Protein AF-A0A924AIN4-F1 (afdb_monomer_lite)

Structure (mmCIF, N/CA/C/O backbone):
data_AF-A0A924AIN4-F1
#
_entry.id   AF-A0A924AIN4-F1
#
loop_
_atom_site.group_PDB
_atom_site.id
_atom_site.type_symbol
_atom_site.label_atom_id
_atom_site.label_alt_id
_atom_site.label_comp_id
_atom_site.label_asym_id
_atom_site.label_entity_id
_atom_site.label_seq_id
_atom_site.pdbx_PDB_ins_code
_atom_site.Cartn_x
_atom_site.Cartn_y
_atom_site.Cartn_z
_atom_site.occupancy
_atom_site.B_iso_or_equiv
_atom_site.auth_seq_id
_atom_site.auth_comp_id
_atom_site.auth_asym_id
_atom_site.auth_atom_id
_atom_site.pdbx_PDB_model_num
ATOM 1 N N . MET A 1 1 ? -26.870 59.371 35.139 1.00 36.38 1 MET A N 1
ATOM 2 C CA . MET A 1 1 ? -26.204 59.248 33.824 1.00 36.38 1 MET A CA 1
ATOM 3 C C . MET A 1 1 ? -25.150 58.151 33.899 1.00 36.38 1 MET A C 1
ATOM 5 O O . MET A 1 1 ? -24.352 58.185 34.819 1.00 36.38 1 MET A O 1
ATOM 9 N N . LYS A 1 2 ? -25.157 57.268 32.890 1.00 41.12 2 LYS A N 1
ATOM 10 C CA . LYS A 1 2 ? -24.075 56.385 32.406 1.00 41.12 2 LYS A CA 1
ATOM 11 C C . LYS A 1 2 ? -23.709 55.121 33.214 1.00 41.12 2 LYS A C 1
ATOM 13 O O . LYS A 1 2 ? -23.162 55.162 34.306 1.00 41.12 2 LYS A O 1
ATOM 18 N N . HIS A 1 3 ? -24.021 54.004 32.549 1.00 48.12 3 HIS A N 1
ATOM 19 C CA . HIS A 1 3 ? -23.574 52.622 32.716 1.00 48.12 3 HIS A CA 1
ATOM 20 C C . HIS A 1 3 ? -22.058 52.447 32.892 1.00 48.12 3 HIS A C 1
ATOM 22 O O . HIS A 1 3 ? -21.303 53.197 32.283 1.00 48.12 3 HIS A O 1
ATOM 28 N N . CYS A 1 4 ? -21.639 51.360 33.560 1.00 43.28 4 CYS A N 1
ATOM 29 C CA . CYS A 1 4 ? -20.897 50.253 32.921 1.00 43.28 4 CYS A CA 1
ATOM 30 C C . CYS A 1 4 ? -20.513 49.170 33.948 1.00 43.28 4 CYS A C 1
ATOM 32 O O . CYS A 1 4 ? -19.700 49.414 34.832 1.00 43.28 4 CYS A O 1
ATOM 34 N N . THR A 1 5 ? -21.033 47.950 33.801 1.00 50.69 5 THR A N 1
ATOM 35 C CA . THR A 1 5 ? -20.534 46.745 34.493 1.00 50.69 5 THR A CA 1
ATOM 36 C C . THR A 1 5 ? -19.857 45.828 33.462 1.00 50.69 5 THR A C 1
ATOM 38 O O . THR A 1 5 ? -20.537 45.400 32.529 1.00 50.69 5 THR A O 1
ATOM 41 N N . PRO A 1 6 ? -18.553 45.488 33.585 1.00 47.84 6 PRO A N 1
ATOM 42 C CA . PRO A 1 6 ? -17.861 44.643 32.602 1.00 47.84 6 PRO A CA 1
ATOM 43 C C . PRO A 1 6 ? -17.797 43.147 32.973 1.00 47.84 6 PRO A C 1
ATOM 45 O O . PRO A 1 6 ? -17.280 42.343 32.199 1.00 47.84 6 PRO A O 1
ATOM 48 N N . TYR A 1 7 ? -18.331 42.730 34.125 1.00 54.47 7 TYR A N 1
ATOM 49 C CA . TYR A 1 7 ? -18.079 41.382 34.657 1.00 54.47 7 TYR A CA 1
ATOM 50 C C . TYR A 1 7 ? -18.797 40.240 33.918 1.00 54.47 7 TYR A C 1
ATOM 52 O O . TYR A 1 7 ? -18.281 39.125 33.860 1.00 54.47 7 TYR A O 1
ATOM 60 N N . THR A 1 8 ? -19.941 40.494 33.277 1.00 55.31 8 THR A N 1
ATOM 61 C CA . THR A 1 8 ? -20.692 39.445 32.559 1.00 55.31 8 THR A CA 1
ATOM 62 C C . THR A 1 8 ? -20.037 39.015 31.247 1.00 55.31 8 THR A C 1
ATOM 64 O O . THR A 1 8 ? -20.279 37.901 30.788 1.00 55.31 8 THR A O 1
ATOM 67 N N . LYS A 1 9 ? -19.187 39.856 30.641 1.00 52.06 9 LYS A N 1
ATOM 68 C CA . LYS A 1 9 ? -18.404 39.479 29.451 1.00 52.06 9 LYS A CA 1
ATOM 69 C C . LYS A 1 9 ? -17.184 38.634 29.824 1.00 52.06 9 LYS A C 1
ATOM 71 O O . LYS A 1 9 ? -16.895 37.669 29.126 1.00 52.06 9 LYS A O 1
ATOM 76 N N . PHE A 1 10 ? -16.532 38.938 30.948 1.00 56.19 10 PHE A N 1
ATOM 77 C CA . PHE A 1 10 ? -15.359 38.199 31.428 1.00 56.19 10 PHE A CA 1
ATOM 78 C C . PHE A 1 10 ? -15.699 36.746 31.798 1.00 56.19 10 PHE A C 1
ATOM 80 O O . PHE A 1 10 ? -14.990 35.824 31.406 1.00 56.19 10 PHE A O 1
ATOM 87 N N . PHE A 1 11 ? -16.842 36.529 32.460 1.00 59.44 11 PHE A N 1
ATOM 88 C CA . PHE A 1 11 ? -17.305 35.187 32.832 1.00 59.44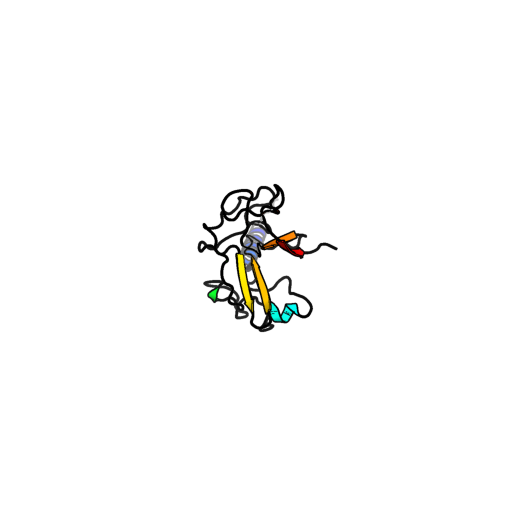 11 PHE A CA 1
ATOM 89 C C . PHE A 1 11 ? -17.680 34.328 31.610 1.00 59.44 11 PHE A C 1
ATOM 91 O O . PHE A 1 11 ? -17.404 33.133 31.574 1.00 59.44 11 PHE A O 1
ATOM 98 N N . LYS A 1 12 ? -18.256 34.947 30.568 1.00 58.31 12 LYS A N 1
ATOM 99 C CA . LYS A 1 12 ? -18.579 34.268 29.301 1.00 58.31 12 LYS A CA 1
ATOM 100 C C . LYS A 1 12 ? -17.327 33.870 28.512 1.00 58.31 12 LYS A C 1
ATOM 102 O O . LYS A 1 12 ? -17.320 32.803 27.910 1.00 58.31 12 LYS A O 1
ATOM 107 N N . ILE A 1 13 ? -16.276 34.694 28.537 1.00 63.53 13 ILE A N 1
ATOM 108 C CA . ILE A 1 13 ? -14.995 34.396 27.873 1.00 63.53 13 ILE A CA 1
ATOM 109 C C . ILE A 1 13 ? -14.253 33.267 28.602 1.00 63.53 13 ILE A C 1
ATOM 111 O O . ILE A 1 13 ? -13.753 32.357 27.949 1.00 63.53 13 ILE A O 1
ATOM 115 N N . ALA A 1 14 ? -14.237 33.280 29.939 1.00 69.50 14 ALA A N 1
ATOM 116 C CA . ALA A 1 14 ? -13.624 32.214 30.733 1.00 69.50 14 ALA A CA 1
AT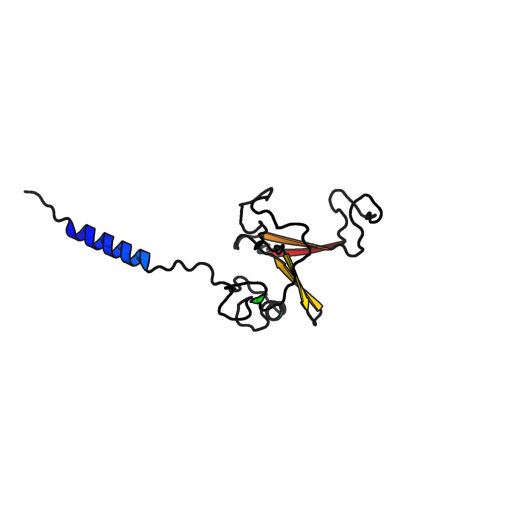OM 117 C C . ALA A 1 14 ? -14.335 30.862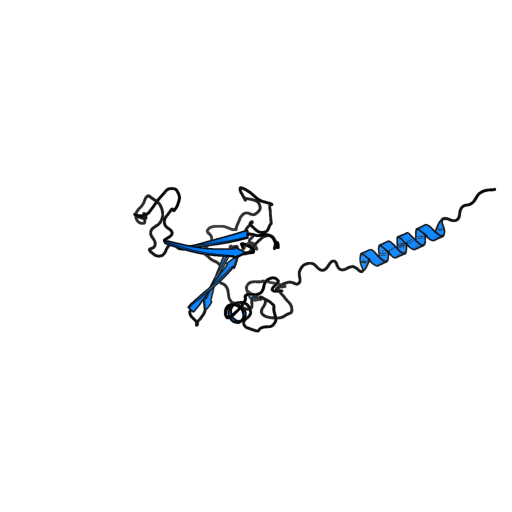 30.539 1.00 69.50 14 ALA A C 1
ATOM 119 O O . ALA A 1 14 ? -13.678 29.840 30.368 1.00 69.50 14 ALA A O 1
ATOM 120 N N . PHE A 1 15 ? -15.672 30.858 30.488 1.00 69.06 15 PHE A N 1
ATOM 121 C CA . PHE A 1 15 ? -16.453 29.652 30.205 1.00 69.06 15 PHE A CA 1
ATOM 122 C C . PHE A 1 15 ? -16.198 29.110 28.789 1.00 69.06 15 PHE A C 1
ATOM 124 O O . PHE A 1 15 ? -16.032 27.907 28.619 1.00 69.06 15 PHE A O 1
ATOM 131 N N . LEU A 1 16 ? -16.094 29.985 27.781 1.00 66.00 16 LEU A N 1
ATOM 132 C CA . LEU A 1 16 ? -15.766 29.586 26.408 1.00 66.00 16 LEU A CA 1
ATOM 133 C C . LEU A 1 16 ? -14.354 28.980 26.300 1.00 66.00 16 LEU A C 1
ATOM 135 O O . LEU A 1 16 ? -14.180 27.977 25.616 1.00 66.00 16 LEU A O 1
ATOM 139 N N . PHE A 1 17 ? -13.368 29.546 27.005 1.00 64.75 17 PHE A N 1
ATOM 140 C CA . PHE A 1 17 ? -12.009 28.994 27.071 1.00 64.75 17 PHE A CA 1
ATOM 141 C C . PHE A 1 17 ? -11.973 27.619 27.743 1.00 64.75 17 PHE A C 1
ATOM 143 O O . PHE A 1 17 ? -11.305 26.722 27.243 1.00 64.75 17 PHE A O 1
ATOM 150 N N . ILE A 1 18 ? -12.732 27.427 28.827 1.00 68.75 18 ILE A N 1
ATOM 151 C CA . ILE A 1 18 ? -12.839 26.126 29.499 1.00 68.75 18 ILE A CA 1
ATOM 152 C C . ILE A 1 18 ? -13.478 25.095 28.562 1.00 68.75 18 ILE A C 1
ATOM 154 O O . ILE A 1 18 ? -12.921 24.016 28.405 1.00 68.75 18 ILE A O 1
ATOM 158 N N . VAL A 1 19 ? -14.570 25.431 27.866 1.00 66.12 19 VAL A N 1
ATOM 159 C CA . VAL A 1 19 ? -15.242 24.521 26.915 1.00 66.12 19 VAL A CA 1
ATOM 160 C C . VAL A 1 19 ? -14.336 24.128 25.735 1.00 66.12 19 VAL A C 1
ATOM 162 O O . VAL A 1 19 ? -14.379 22.980 25.302 1.00 66.12 19 VAL A O 1
ATOM 165 N N . LEU A 1 20 ? -13.468 25.029 25.260 1.00 61.28 20 LEU A N 1
ATOM 166 C CA . LEU A 1 20 ? -12.491 24.741 24.196 1.00 61.28 20 LEU A CA 1
ATOM 167 C C . LEU A 1 20 ? -11.318 23.856 24.658 1.00 61.28 20 LEU A C 1
ATOM 169 O O . LEU A 1 20 ? -10.705 23.191 23.830 1.00 61.28 20 LEU A O 1
ATOM 173 N N . THR A 1 21 ? -11.005 23.816 25.959 1.00 61.41 21 THR A N 1
ATOM 174 C CA . THR A 1 21 ? -9.941 22.943 26.501 1.00 61.41 21 THR A CA 1
ATOM 175 C C . THR A 1 21 ? -10.382 21.501 26.760 1.00 61.41 21 THR A C 1
ATOM 177 O O . THR A 1 21 ? -9.526 20.642 26.940 1.00 61.41 21 THR A O 1
ATOM 180 N N . ILE A 1 22 ? -11.693 21.224 26.770 1.00 60.91 22 ILE A N 1
ATOM 181 C CA . ILE A 1 22 ? -12.259 19.875 26.992 1.00 60.91 22 ILE A CA 1
ATOM 182 C C . ILE A 1 22 ? -12.663 19.175 25.692 1.00 60.91 22 ILE A C 1
ATOM 184 O O . ILE A 1 22 ? -13.020 18.000 25.717 1.00 60.91 22 ILE A O 1
ATOM 188 N N . SER A 1 23 ? -12.621 19.869 24.552 1.00 53.28 23 SER A N 1
ATOM 189 C CA . SER A 1 23 ? -12.755 19.211 23.258 1.00 53.28 23 SER A CA 1
ATOM 190 C C . SER A 1 23 ? -11.416 18.584 22.889 1.00 53.28 23 SER A C 1
ATOM 192 O O . SER A 1 23 ? -10.571 19.232 22.270 1.00 53.28 23 SER A O 1
ATOM 194 N N . GLU A 1 24 ? -11.226 17.316 23.245 1.00 52.06 24 GLU A N 1
ATOM 195 C CA . GLU A 1 24 ? -10.319 16.469 22.480 1.00 52.06 24 GLU A CA 1
ATOM 196 C C . GLU A 1 24 ? -10.879 16.416 21.057 1.00 52.06 24 GLU A C 1
ATOM 198 O O . GLU A 1 24 ? -11.879 15.753 20.775 1.00 52.06 24 GLU A O 1
ATOM 203 N N . ALA A 1 25 ? -10.288 17.200 20.157 1.00 51.06 25 ALA A N 1
ATOM 204 C CA . ALA A 1 25 ? -10.481 17.009 18.734 1.00 51.06 25 ALA A CA 1
ATOM 205 C C . ALA A 1 25 ? -9.864 15.647 18.404 1.00 51.06 25 ALA A C 1
ATOM 207 O O . ALA A 1 25 ? -8.666 15.550 18.146 1.00 51.06 25 ALA A O 1
ATOM 208 N N . GLY A 1 26 ? -10.671 14.590 18.511 1.00 51.34 26 GLY A N 1
ATOM 209 C CA . GLY A 1 26 ? -10.278 13.238 18.161 1.00 51.34 26 GLY A CA 1
ATOM 210 C C . GLY A 1 26 ? -9.844 13.224 16.706 1.00 51.34 26 GLY A C 1
ATOM 211 O O . GLY A 1 26 ? -10.671 13.239 15.793 1.00 51.34 26 GLY A O 1
ATOM 212 N N . ALA A 1 27 ? -8.531 13.220 16.497 1.00 61.81 27 ALA A N 1
ATOM 213 C CA . ALA A 1 27 ? -7.961 12.701 15.276 1.00 61.81 27 ALA A CA 1
ATOM 214 C C . ALA A 1 27 ? -8.505 11.280 15.050 1.00 61.81 27 ALA A C 1
ATOM 216 O O . ALA A 1 27 ? -8.917 10.594 15.986 1.00 61.81 27 ALA A O 1
ATOM 217 N N . GLN A 1 28 ? -8.513 10.872 13.787 1.00 68.00 28 GLN A N 1
ATOM 218 C CA . GLN A 1 28 ? -8.830 9.521 13.323 1.00 68.00 28 GLN A CA 1
ATOM 219 C C . GLN A 1 28 ? -8.363 8.449 14.327 1.00 68.00 28 GLN A C 1
ATOM 221 O O . GLN A 1 28 ? -7.188 8.413 14.699 1.00 68.00 28 GLN A O 1
ATOM 226 N N . THR A 1 29 ? -9.297 7.602 14.778 1.00 88.12 29 THR A N 1
ATOM 227 C CA . THR A 1 29 ? -8.999 6.456 15.643 1.00 88.12 29 THR A CA 1
ATOM 228 C C . THR A 1 29 ? -7.995 5.568 14.921 1.00 88.12 29 THR A C 1
ATOM 230 O O . THR A 1 29 ? -8.266 5.077 13.825 1.00 88.12 29 THR A O 1
ATOM 233 N N . LYS A 1 30 ? -6.808 5.408 15.506 1.00 90.50 30 LYS A N 1
ATOM 234 C CA . LYS A 1 30 ? -5.712 4.675 14.872 1.00 90.50 30 LYS A CA 1
ATOM 235 C C . LYS A 1 30 ? -6.137 3.231 14.611 1.00 90.50 30 LYS A C 1
ATOM 237 O O . LYS A 1 30 ? -6.791 2.625 15.451 1.00 90.50 30 LYS A O 1
ATOM 242 N N . GLY A 1 31 ? -5.783 2.703 13.444 1.00 92.69 31 GLY A N 1
ATOM 243 C CA . GLY A 1 31 ? -6.138 1.342 13.034 1.00 92.69 31 GLY A CA 1
ATOM 244 C C . GLY A 1 31 ? -7.597 1.140 12.616 1.00 92.69 31 GLY A C 1
ATOM 245 O O . GLY A 1 31 ? -7.889 0.108 12.034 1.00 92.69 31 GLY A O 1
ATOM 246 N N . LEU A 1 32 ? -8.512 2.092 12.837 1.00 94.69 32 LEU A N 1
ATOM 247 C CA . LEU A 1 32 ? -9.920 1.914 12.467 1.00 94.69 32 LEU A CA 1
ATOM 248 C C . LEU A 1 32 ? -10.094 1.793 10.944 1.00 94.69 32 LEU A C 1
ATOM 250 O O . LEU A 1 32 ? -9.649 2.660 10.185 1.00 94.69 32 LEU A O 1
ATOM 254 N N . ILE A 1 33 ? -10.818 0.767 10.497 1.00 94.50 33 ILE A N 1
ATOM 255 C CA . ILE A 1 33 ? -11.175 0.586 9.089 1.00 94.50 33 ILE A CA 1
ATOM 256 C C . ILE A 1 33 ? -12.348 1.512 8.746 1.00 94.50 33 ILE A C 1
ATOM 258 O O . ILE A 1 33 ? -13.490 1.296 9.147 1.00 94.50 33 ILE A O 1
ATOM 262 N N . VAL A 1 34 ? -12.066 2.559 7.970 1.00 91.75 34 VAL A N 1
ATOM 263 C CA . VAL A 1 34 ? -13.065 3.582 7.601 1.00 91.75 34 VAL A CA 1
ATOM 264 C C . VAL A 1 34 ? -13.864 3.243 6.340 1.00 91.75 34 VAL A C 1
ATOM 266 O O . VAL A 1 34 ? -14.972 3.743 6.157 1.00 91.75 34 VAL A O 1
ATOM 269 N N . GLU A 1 35 ? -13.318 2.393 5.472 1.00 90.62 35 GLU A N 1
ATOM 270 C CA . GLU A 1 35 ? -13.963 1.910 4.247 1.00 90.62 35 GLU A CA 1
ATOM 271 C C . GLU A 1 35 ? -13.780 0.383 4.172 1.00 90.62 35 GLU A C 1
ATOM 273 O O . GLU A 1 35 ? -12.830 -0.091 3.549 1.00 90.62 35 GLU A O 1
ATOM 278 N N . PRO A 1 36 ? -14.631 -0.407 4.858 1.00 91.94 36 PRO A N 1
ATOM 279 C CA . PRO A 1 36 ? -14.476 -1.856 4.913 1.00 91.94 36 PRO A CA 1
ATOM 280 C C . PRO A 1 36 ? -14.770 -2.508 3.560 1.00 91.94 36 PRO A C 1
ATOM 282 O O . PRO A 1 36 ? -15.659 -2.079 2.819 1.00 91.94 36 PRO A O 1
ATOM 285 N N . ALA A 1 37 ? -14.063 -3.600 3.265 1.00 92.00 37 ALA A N 1
ATOM 286 C CA . ALA A 1 37 ? -14.368 -4.429 2.108 1.00 92.00 37 ALA A CA 1
ATOM 287 C C . ALA A 1 37 ? -15.771 -5.048 2.202 1.00 92.00 37 ALA A C 1
ATOM 289 O O . ALA A 1 37 ? -16.329 -5.265 3.281 1.00 92.00 37 ALA A O 1
ATOM 290 N N . THR A 1 38 ? -16.335 -5.366 1.038 1.00 90.38 38 THR A N 1
ATOM 291 C CA . THR A 1 38 ? -17.632 -6.040 0.919 1.00 90.38 38 THR A CA 1
ATOM 292 C C . THR A 1 38 ? -17.451 -7.503 0.511 1.00 90.38 38 THR A C 1
ATOM 294 O O . THR A 1 38 ? -16.410 -7.900 -0.016 1.00 90.38 38 THR A O 1
ATOM 297 N N . GLY A 1 39 ? -18.465 -8.330 0.774 1.00 92.25 39 GLY A N 1
ATOM 298 C CA . GLY A 1 39 ? -18.444 -9.748 0.414 1.00 92.25 39 GLY A CA 1
ATOM 299 C C . GLY A 1 39 ? -17.307 -10.522 1.090 1.00 92.25 39 GLY A C 1
ATOM 300 O O . GLY A 1 39 ? -17.025 -10.321 2.271 1.00 92.25 39 GLY A O 1
ATOM 301 N N . ALA A 1 40 ? -16.661 -11.410 0.331 1.00 90.69 40 ALA A N 1
ATOM 302 C CA . ALA A 1 40 ? -15.592 -12.277 0.831 1.00 90.69 40 ALA A CA 1
ATOM 303 C C . ALA A 1 40 ? -14.333 -11.510 1.274 1.00 90.69 40 ALA A C 1
ATOM 305 O O . ALA A 1 40 ? -13.608 -11.993 2.134 1.00 90.69 40 ALA A O 1
ATOM 306 N N . GLY A 1 41 ? -14.095 -10.300 0.752 1.00 92.62 41 GLY A N 1
ATOM 307 C CA . GLY A 1 41 ? -12.916 -9.506 1.109 1.00 92.62 41 GLY A CA 1
ATOM 308 C C . GLY A 1 41 ? -12.921 -9.010 2.556 1.00 92.62 41 GLY A C 1
ATOM 309 O O . GLY A 1 41 ? -11.857 -8.730 3.098 1.00 92.62 41 GLY A O 1
ATOM 310 N N . LYS A 1 42 ? -14.093 -8.938 3.208 1.00 94.69 42 LYS A N 1
ATOM 311 C CA . LYS A 1 42 ? -14.189 -8.473 4.598 1.00 94.69 42 LYS A CA 1
ATOM 312 C C . LYS A 1 42 ? -13.355 -9.344 5.537 1.00 94.69 42 LYS A C 1
ATOM 314 O O . LYS A 1 42 ? -12.528 -8.819 6.257 1.00 94.69 42 LYS A O 1
ATOM 319 N N . VAL A 1 43 ? -13.527 -10.663 5.475 1.00 95.06 43 VAL A N 1
ATOM 320 C CA . VAL A 1 43 ? -12.802 -11.605 6.348 1.00 95.06 43 VAL A CA 1
ATOM 321 C C . VAL A 1 43 ? -11.323 -11.761 5.975 1.00 95.06 43 VAL A C 1
ATOM 323 O O . VAL A 1 43 ? -10.578 -12.402 6.702 1.00 95.06 43 VAL A O 1
ATOM 326 N N . VAL A 1 44 ? -10.909 -11.218 4.825 1.00 96.56 44 VAL A N 1
ATOM 327 C CA . VAL A 1 44 ? -9.512 -11.223 4.368 1.00 96.56 44 VAL A CA 1
ATOM 328 C C . VAL A 1 44 ? -8.773 -9.983 4.873 1.00 96.56 44 VAL A C 1
ATOM 330 O O . VAL A 1 44 ? -7.623 -10.092 5.279 1.00 96.56 44 VAL A O 1
ATOM 333 N N . LEU A 1 45 ? -9.422 -8.812 4.848 1.00 95.94 45 LEU A N 1
ATOM 334 C CA . LEU A 1 45 ? -8.826 -7.534 5.269 1.00 95.94 45 LEU A CA 1
ATOM 335 C C . LEU A 1 45 ? -9.097 -7.162 6.738 1.00 95.94 45 LEU A C 1
ATOM 337 O O . LEU A 1 45 ? -8.476 -6.227 7.232 1.00 95.94 45 LEU A O 1
ATOM 341 N N . ASP A 1 46 ? -10.015 -7.871 7.396 1.00 97.06 46 ASP A N 1
ATOM 342 C CA . ASP A 1 46 ? -10.356 -7.796 8.828 1.00 97.06 46 ASP A CA 1
ATOM 343 C C . ASP A 1 46 ? -10.582 -9.237 9.361 1.00 97.06 46 ASP A C 1
ATOM 345 O O . ASP A 1 46 ? -11.733 -9.664 9.533 1.00 97.06 46 ASP A O 1
ATOM 349 N N . PRO A 1 47 ? -9.516 -10.066 9.478 1.00 96.06 47 PRO A N 1
ATOM 350 C CA . PRO A 1 47 ? -9.631 -11.478 9.870 1.00 96.06 47 PRO A CA 1
ATOM 351 C C . PRO A 1 47 ? -10.288 -11.738 11.235 1.00 96.06 47 PRO A C 1
ATOM 353 O O . PRO A 1 47 ? -10.988 -12.745 11.394 1.00 96.06 47 PRO A O 1
ATOM 356 N N . ASN A 1 48 ? -10.083 -10.865 12.219 1.00 96.00 48 ASN A N 1
ATOM 357 C CA . ASN A 1 48 ? -10.627 -10.979 13.571 1.00 96.00 48 ASN A CA 1
ATOM 358 C C . ASN A 1 48 ? -12.040 -10.369 13.684 1.00 96.00 48 ASN A C 1
ATOM 360 O O . ASN A 1 48 ? -12.769 -10.686 14.631 1.00 96.00 48 ASN A O 1
ATOM 364 N N . GLY A 1 49 ? -12.456 -9.565 12.699 1.00 96.00 49 GLY A N 1
ATOM 365 C CA . GLY A 1 49 ? -13.787 -8.980 12.590 1.00 96.00 49 GLY A CA 1
ATOM 366 C C . GLY A 1 49 ? -14.062 -7.843 13.574 1.00 96.00 49 GLY A C 1
ATOM 367 O O . GLY A 1 49 ? -15.237 -7.549 13.826 1.00 96.00 49 GLY A O 1
ATOM 368 N N . ASP A 1 50 ? -13.028 -7.247 14.169 1.00 96.62 50 ASP A N 1
ATOM 369 C CA . ASP A 1 50 ? -13.157 -6.181 15.163 1.00 96.62 50 ASP A CA 1
ATOM 370 C C . ASP A 1 50 ? -13.270 -4.780 14.533 1.00 96.62 50 ASP A C 1
ATOM 372 O O . ASP A 1 50 ? -13.626 -3.814 15.221 1.00 96.62 50 ASP A O 1
ATOM 376 N N . GLY A 1 51 ? -13.074 -4.683 13.213 1.00 96.38 51 GLY A N 1
ATOM 377 C CA . GLY A 1 51 ? -13.171 -3.442 12.450 1.00 96.38 51 GLY A CA 1
ATOM 378 C C . GLY A 1 51 ? -11.901 -2.590 12.480 1.00 96.38 51 GLY A C 1
ATOM 379 O O . GLY A 1 51 ? -11.952 -1.419 12.084 1.00 96.38 51 GLY A O 1
ATOM 380 N N . PHE A 1 52 ? -10.778 -3.144 12.932 1.00 96.94 52 PHE A N 1
ATOM 381 C CA . PHE A 1 52 ? -9.466 -2.515 12.913 1.00 96.94 52 PHE A CA 1
ATOM 382 C C . PHE A 1 52 ? -8.508 -3.290 12.003 1.00 96.94 52 PHE A C 1
ATOM 384 O O . PHE A 1 52 ? -8.613 -4.491 11.833 1.00 96.94 52 PHE A O 1
ATOM 391 N N . SER A 1 53 ? -7.547 -2.590 11.402 1.00 95.94 53 SER A N 1
ATOM 392 C CA . SER A 1 53 ? -6.420 -3.209 10.691 1.00 95.94 53 SER A CA 1
ATOM 393 C C . SER A 1 53 ? -5.233 -3.517 11.613 1.00 95.94 53 SER A C 1
ATOM 395 O O . SER A 1 53 ? -4.246 -4.138 11.203 1.00 95.94 53 SER A O 1
ATOM 397 N N . SER A 1 54 ? -5.301 -3.047 12.859 1.00 96.50 54 SER A N 1
ATOM 398 C CA . SER A 1 54 ? -4.392 -3.418 13.939 1.00 96.50 54 SER A CA 1
ATOM 399 C C . SER A 1 54 ? -4.861 -4.702 14.614 1.00 96.50 54 SER A C 1
ATOM 401 O O . SER A 1 54 ? -6.054 -4.948 14.713 1.00 96.50 54 SER A O 1
ATOM 403 N N . ALA A 1 55 ? -3.935 -5.467 15.190 1.00 96.12 55 ALA A N 1
ATOM 404 C CA . ALA A 1 55 ? -4.221 -6.742 15.853 1.00 96.12 55 ALA A CA 1
ATOM 405 C C . ALA A 1 55 ? -5.193 -6.644 17.049 1.00 96.12 55 ALA A C 1
ATOM 407 O O . ALA A 1 55 ? -5.659 -7.665 17.555 1.00 96.12 55 ALA A O 1
ATOM 408 N N . THR A 1 56 ? -5.459 -5.431 17.543 1.00 94.94 56 THR A N 1
ATOM 409 C CA . THR A 1 56 ? -6.450 -5.160 18.589 1.00 94.94 56 THR A CA 1
ATOM 410 C C . THR A 1 56 ? -7.210 -3.866 18.299 1.00 94.94 56 THR A C 1
ATOM 412 O O . THR A 1 56 ? -6.678 -2.959 17.652 1.00 94.94 56 THR A O 1
ATOM 415 N N . THR A 1 57 ? -8.372 -3.698 18.934 1.00 95.31 57 THR A N 1
ATOM 416 C CA . THR A 1 57 ? -9.158 -2.449 18.939 1.00 95.31 57 THR A CA 1
ATOM 417 C C . THR A 1 57 ? -8.461 -1.256 19.610 1.00 95.31 57 THR A C 1
ATOM 419 O O . THR A 1 57 ? -9.040 -0.176 19.717 1.00 95.31 57 THR A O 1
ATOM 422 N N . GLY A 1 58 ? -7.247 -1.442 20.140 1.00 93.25 58 GLY A N 1
ATOM 423 C CA . GLY A 1 58 ? -6.418 -0.353 20.650 1.00 93.25 58 GLY A CA 1
ATOM 424 C C . GLY A 1 58 ? -5.858 0.542 19.541 1.00 93.25 58 GLY A C 1
ATOM 425 O O . GLY A 1 58 ? -5.559 1.705 19.809 1.00 93.25 58 GLY A O 1
ATOM 426 N N . GLY A 1 59 ? -5.752 0.041 18.307 1.00 94.00 59 GLY A N 1
ATOM 427 C CA . GLY A 1 59 ? -5.093 0.759 17.220 1.00 94.00 59 GLY A CA 1
ATOM 428 C C . GLY A 1 59 ? -3.568 0.627 17.237 1.00 94.00 59 GLY A C 1
ATOM 429 O O . GLY A 1 59 ? -2.992 -0.092 18.051 1.00 94.00 59 GLY A O 1
ATOM 430 N N . PHE A 1 60 ? -2.915 1.366 16.336 1.00 92.75 60 PHE A N 1
ATOM 431 C CA . PHE A 1 60 ? -1.454 1.472 16.253 1.00 92.75 60 PHE A CA 1
ATOM 432 C C . PHE A 1 60 ? -0.892 2.467 17.283 1.00 92.75 60 PHE A C 1
ATOM 434 O O . PHE A 1 60 ? -1.405 3.577 17.430 1.00 92.75 60 PHE A O 1
ATOM 441 N N . PHE A 1 61 ? 0.198 2.133 17.962 1.00 89.75 61 PHE A N 1
ATOM 442 C CA . PHE A 1 61 ? 0.879 2.985 18.935 1.00 89.75 61 PHE A CA 1
ATOM 443 C C . PHE A 1 61 ? 2.361 3.146 18.640 1.00 89.75 61 PHE A C 1
ATOM 445 O O . PHE A 1 61 ? 2.810 4.287 18.519 1.00 89.75 61 PHE A O 1
ATOM 452 N N . THR A 1 62 ? 3.097 2.038 18.578 1.00 88.94 62 THR A N 1
ATOM 453 C CA . THR A 1 62 ? 4.563 2.045 18.515 1.00 88.94 62 THR A CA 1
ATOM 454 C C . THR A 1 62 ? 5.052 1.839 17.095 1.00 88.94 62 THR A C 1
ATOM 456 O O . THR A 1 62 ? 5.929 2.568 16.644 1.00 88.94 62 THR A O 1
ATOM 459 N N . ASP A 1 63 ? 4.489 0.840 16.423 1.00 88.94 63 ASP A N 1
ATOM 460 C CA . ASP A 1 63 ? 4.939 0.356 15.126 1.00 88.94 63 ASP A CA 1
ATOM 461 C C . ASP A 1 63 ? 3.754 -0.329 14.446 1.00 88.94 63 ASP A C 1
ATOM 463 O O . ASP A 1 63 ? 3.263 -1.367 14.895 1.00 88.94 63 ASP A O 1
ATOM 467 N N . ASP A 1 64 ? 3.269 0.276 13.369 1.00 89.44 64 ASP A N 1
ATOM 468 C CA . ASP A 1 64 ? 2.065 -0.179 12.687 1.00 89.44 64 ASP A CA 1
ATOM 469 C C . ASP A 1 64 ? 2.296 -1.367 11.742 1.00 89.44 64 ASP A C 1
ATOM 471 O O . ASP A 1 64 ? 1.343 -1.815 11.097 1.00 89.44 64 ASP A O 1
ATOM 475 N N . GLN A 1 65 ? 3.524 -1.875 11.633 1.00 89.75 65 GLN A N 1
ATOM 476 C CA . GLN A 1 65 ? 3.827 -3.145 10.982 1.00 89.75 65 GLN A CA 1
ATOM 477 C C . GLN A 1 65 ? 3.732 -4.278 12.004 1.00 89.75 65 GLN A C 1
ATOM 479 O O . GLN A 1 65 ? 3.025 -5.256 11.767 1.00 89.75 65 GLN A O 1
ATOM 484 N N . ILE A 1 66 ? 4.373 -4.119 13.168 1.00 91.06 66 ILE A N 1
ATOM 485 C CA . ILE A 1 66 ? 4.354 -5.111 14.258 1.00 91.06 66 ILE A CA 1
ATOM 486 C C . ILE A 1 66 ? 2.950 -5.250 14.850 1.00 91.06 66 ILE A C 1
ATOM 488 O O . ILE A 1 66 ? 2.515 -6.348 15.195 1.00 91.06 66 ILE A O 1
ATOM 492 N N . GLU A 1 67 ? 2.241 -4.133 14.989 1.00 95.19 67 GLU A N 1
ATOM 493 C CA . GLU A 1 67 ? 0.901 -4.088 15.571 1.00 95.19 67 GLU A CA 1
ATOM 494 C C . GLU A 1 67 ? -0.198 -4.346 14.525 1.00 95.19 67 GLU A C 1
ATOM 496 O O . GLU A 1 67 ? -1.381 -4.322 14.872 1.00 95.19 67 GLU A O 1
ATOM 501 N N . SER A 1 68 ? 0.156 -4.580 13.252 1.00 95.81 68 SER A N 1
ATOM 502 C CA . SER A 1 68 ? -0.814 -4.954 12.219 1.00 95.81 68 SER A CA 1
ATOM 503 C C . SER A 1 68 ? -1.357 -6.351 12.464 1.00 95.81 68 SER A C 1
ATOM 505 O O . SER A 1 68 ? -0.644 -7.260 12.880 1.00 95.81 68 SER A O 1
ATOM 507 N N . GLU A 1 69 ? -2.645 -6.525 12.191 1.00 96.50 69 GLU A N 1
ATOM 508 C CA . GLU A 1 69 ? -3.265 -7.842 12.245 1.00 96.50 69 GLU A CA 1
ATOM 509 C C . GLU A 1 69 ? -2.720 -8.778 11.154 1.00 96.50 69 GLU A C 1
ATOM 511 O O . GLU A 1 69 ? -2.548 -9.978 11.368 1.00 96.50 69 GLU A O 1
ATOM 516 N N . ILE A 1 70 ? -2.422 -8.216 9.982 1.00 97.19 70 ILE A N 1
ATOM 517 C CA . ILE A 1 70 ? -1.904 -8.944 8.827 1.00 97.19 70 ILE A CA 1
ATOM 518 C C . ILE A 1 70 ? -0.397 -8.668 8.738 1.00 97.19 70 ILE A C 1
ATOM 520 O O . ILE A 1 70 ? -0.000 -7.502 8.687 1.00 97.19 70 ILE A O 1
ATOM 524 N N . PRO A 1 71 ? 0.464 -9.702 8.684 1.00 95.75 71 PRO A N 1
ATOM 525 C CA . PRO A 1 71 ? 1.914 -9.531 8.714 1.00 95.75 71 PRO A CA 1
ATOM 526 C C . PRO A 1 71 ? 2.451 -9.137 7.331 1.00 95.75 71 PRO A C 1
ATOM 528 O O . PRO A 1 71 ? 3.056 -9.941 6.618 1.00 95.75 71 PRO A O 1
ATOM 531 N N . TYR A 1 72 ? 2.194 -7.893 6.932 1.00 95.12 72 TYR A N 1
ATOM 532 C CA . TYR A 1 72 ? 2.708 -7.324 5.693 1.00 95.12 72 TYR A CA 1
ATOM 533 C C . TYR A 1 72 ? 4.237 -7.253 5.689 1.00 95.12 72 TYR A C 1
ATOM 535 O O . TYR A 1 72 ? 4.877 -7.004 6.707 1.00 95.12 72 TYR A O 1
ATOM 543 N N . SER A 1 73 ? 4.809 -7.428 4.502 1.00 92.19 73 SER A N 1
ATOM 544 C CA . SER A 1 73 ? 6.235 -7.238 4.241 1.00 92.19 73 SER A CA 1
ATOM 545 C C . SER A 1 73 ? 6.430 -6.127 3.218 1.00 92.19 73 SER A C 1
ATOM 547 O O . SER A 1 73 ? 5.741 -6.109 2.195 1.00 92.19 73 SER A O 1
ATOM 549 N N . SER A 1 74 ? 7.336 -5.189 3.497 1.00 91.56 74 SER A N 1
ATOM 550 C CA . SER A 1 74 ? 7.624 -4.076 2.590 1.00 91.56 74 SER A CA 1
ATOM 551 C C . SER A 1 74 ? 8.132 -4.584 1.244 1.00 91.56 74 SER A C 1
ATOM 553 O O . SER A 1 74 ? 8.931 -5.523 1.174 1.00 91.56 74 SER A O 1
ATOM 555 N N . LEU A 1 75 ? 7.659 -3.959 0.165 1.00 88.81 75 LEU A N 1
ATOM 556 C CA . LEU A 1 75 ? 8.279 -4.137 -1.143 1.00 88.81 75 LEU A CA 1
ATOM 557 C C . LEU A 1 75 ? 9.702 -3.563 -1.086 1.00 88.81 75 LEU A C 1
ATOM 559 O O . LEU A 1 75 ? 9.992 -2.678 -0.287 1.00 88.81 75 LEU A O 1
ATOM 563 N N . VAL A 1 76 ? 10.623 -4.090 -1.894 1.00 79.75 76 VAL A N 1
ATOM 564 C CA . VAL A 1 76 ? 12.013 -3.613 -1.871 1.00 79.75 76 VAL A CA 1
ATOM 565 C C . VAL A 1 76 ? 12.077 -2.235 -2.522 1.00 79.75 76 VAL A C 1
ATOM 567 O O . VAL A 1 76 ? 11.952 -2.125 -3.742 1.00 79.75 76 VAL A O 1
ATOM 570 N N . PHE A 1 77 ? 12.317 -1.198 -1.719 1.00 78.75 77 PHE A N 1
ATOM 571 C CA . PHE A 1 77 ? 12.580 0.151 -2.212 1.00 78.75 77 PHE A CA 1
ATOM 572 C C . PHE A 1 77 ? 14.078 0.456 -2.201 1.00 78.75 77 PHE A C 1
ATOM 574 O O . PHE A 1 77 ? 14.787 0.069 -1.272 1.00 78.75 77 PHE A O 1
ATOM 581 N N . PRO A 1 78 ? 14.594 1.158 -3.225 1.00 79.56 78 PRO A N 1
ATOM 582 C CA . PRO A 1 78 ? 16.008 1.508 -3.278 1.00 79.56 78 PRO A CA 1
ATOM 583 C C . PRO A 1 78 ? 16.385 2.600 -2.263 1.00 79.56 78 PRO A C 1
ATOM 585 O O . PRO A 1 78 ? 17.553 2.690 -1.887 1.00 79.56 78 PRO A O 1
ATOM 588 N N . PHE A 1 79 ? 15.422 3.424 -1.831 1.00 85.12 79 PHE A N 1
ATOM 589 C CA . PHE A 1 79 ? 15.598 4.545 -0.904 1.00 85.12 79 PHE A CA 1
ATOM 590 C C . PHE A 1 79 ? 14.303 4.802 -0.116 1.00 85.12 79 PHE A C 1
ATOM 592 O O . PHE A 1 79 ? 13.248 4.298 -0.491 1.00 85.12 79 PHE A O 1
ATOM 599 N N . VAL A 1 80 ? 14.394 5.597 0.956 1.00 88.12 80 VAL A N 1
ATOM 600 C CA . VAL A 1 80 ? 13.229 6.130 1.690 1.00 88.12 80 VAL A CA 1
ATOM 601 C C . VAL A 1 80 ? 12.384 6.988 0.751 1.00 88.12 80 VAL A C 1
ATOM 603 O O . VAL A 1 80 ? 12.948 7.803 0.014 1.00 88.12 80 VAL A O 1
ATOM 606 N N . GLU A 1 81 ? 11.063 6.828 0.806 1.00 89.94 81 GLU A N 1
ATOM 607 C CA . GLU A 1 81 ? 10.144 7.559 -0.073 1.00 89.94 81 GLU A CA 1
ATOM 608 C C . GLU A 1 81 ? 10.185 9.070 0.211 1.00 89.94 81 GLU A C 1
ATOM 610 O O . GLU A 1 81 ? 9.920 9.499 1.344 1.00 89.94 81 GLU A O 1
ATOM 615 N N . PRO A 1 82 ? 10.526 9.910 -0.785 1.00 89.75 82 PRO A N 1
ATOM 616 C CA . PRO A 1 82 ? 10.377 11.351 -0.666 1.00 89.75 82 PRO A CA 1
ATOM 617 C C . PRO A 1 82 ? 8.903 11.713 -0.486 1.00 89.75 82 PRO A C 1
ATOM 619 O O . PRO A 1 82 ? 8.035 11.152 -1.131 1.00 89.75 82 PRO A O 1
ATOM 622 N N . THR A 1 83 ? 8.616 12.700 0.358 1.00 90.38 83 THR A N 1
ATOM 623 C CA . THR A 1 83 ? 7.254 13.248 0.461 1.00 90.38 83 THR A CA 1
ATOM 624 C C . THR A 1 83 ? 7.142 14.514 -0.375 1.00 90.38 83 THR A C 1
ATOM 626 O O . THR A 1 83 ? 8.146 15.203 -0.589 1.00 90.38 83 THR A O 1
ATOM 629 N N . SER A 1 84 ? 5.921 14.904 -0.755 1.00 91.56 84 SER A N 1
ATOM 630 C CA . SER A 1 84 ? 5.661 16.168 -1.463 1.00 91.56 84 SER A CA 1
ATOM 631 C C . SER A 1 84 ? 6.309 16.275 -2.851 1.00 91.56 84 SER A C 1
ATOM 633 O O . SER A 1 84 ? 6.607 17.383 -3.303 1.00 91.56 84 SER A O 1
ATOM 635 N N . ASP A 1 85 ? 6.539 15.153 -3.527 1.00 89.19 85 ASP A N 1
ATOM 636 C CA . ASP A 1 85 ? 7.200 15.082 -4.836 1.00 89.19 85 ASP A CA 1
ATOM 637 C C . ASP A 1 85 ? 6.224 14.803 -5.996 1.00 89.19 85 ASP A C 1
ATOM 639 O O . ASP A 1 85 ? 6.621 14.610 -7.148 1.00 89.19 85 ASP A O 1
ATOM 643 N N . LEU A 1 86 ? 4.922 14.862 -5.710 1.00 87.38 86 LEU A N 1
ATOM 644 C CA . LEU A 1 86 ? 3.873 14.714 -6.705 1.00 87.38 86 LEU A CA 1
ATOM 645 C C . LEU A 1 86 ? 3.970 15.777 -7.807 1.00 87.38 86 LEU A C 1
ATOM 647 O O . LEU A 1 86 ? 4.021 16.981 -7.555 1.00 87.38 86 LEU A O 1
ATOM 651 N N . SER A 1 87 ? 3.860 15.330 -9.059 1.00 86.12 87 SER A N 1
ATOM 652 C CA . SER A 1 87 ? 3.714 16.234 -10.210 1.00 86.12 87 SER A CA 1
ATOM 653 C C . SER A 1 87 ? 2.379 16.991 -10.203 1.00 86.12 87 SER A C 1
ATOM 655 O O . SER A 1 87 ? 2.291 18.112 -10.707 1.00 86.12 87 SER A O 1
ATOM 657 N N . ALA A 1 88 ? 1.336 16.385 -9.628 1.00 83.81 88 ALA A N 1
ATOM 658 C CA . ALA A 1 88 ? 0.010 16.962 -9.484 1.00 83.81 88 ALA A CA 1
ATOM 659 C C . ALA A 1 88 ? -0.669 16.457 -8.205 1.00 83.81 88 ALA A C 1
ATOM 661 O O . ALA A 1 88 ? -0.589 15.280 -7.866 1.00 83.81 88 ALA A O 1
ATOM 662 N N . GLY A 1 89 ? -1.409 17.348 -7.544 1.00 83.94 89 GLY A N 1
ATOM 663 C CA . GLY A 1 89 ? -2.135 17.049 -6.312 1.00 83.94 89 GLY A CA 1
ATOM 664 C C . GLY A 1 89 ? -1.533 17.728 -5.076 1.00 83.94 89 GLY A C 1
ATOM 665 O O . GLY A 1 89 ? -0.510 18.402 -5.166 1.00 83.94 89 GLY A O 1
ATOM 666 N N . PRO A 1 90 ? -2.220 17.639 -3.927 1.00 87.44 90 PRO A N 1
ATOM 667 C CA . PRO A 1 90 ? -1.738 18.206 -2.675 1.00 87.44 90 PRO A CA 1
ATOM 668 C C . PRO A 1 90 ? -0.655 17.335 -2.026 1.00 87.44 90 PRO A C 1
ATOM 670 O O . PRO A 1 90 ? -0.809 16.120 -1.929 1.00 87.44 90 PRO A O 1
ATOM 673 N N . ASN A 1 91 ? 0.371 17.992 -1.493 1.00 91.25 91 ASN A N 1
ATOM 674 C CA . ASN A 1 91 ? 1.441 17.385 -0.703 1.00 91.25 91 ASN A CA 1
ATOM 675 C C . ASN A 1 91 ? 0.920 16.712 0.577 1.00 91.25 91 ASN A C 1
ATOM 677 O O . ASN A 1 91 ? -0.037 17.194 1.196 1.00 91.25 91 ASN A O 1
ATOM 681 N N . CYS A 1 92 ? 1.583 15.629 0.982 1.00 87.50 92 CYS A N 1
ATOM 682 C CA . CYS A 1 92 ? 1.300 14.799 2.152 1.00 87.50 92 CYS A CA 1
ATOM 683 C C . CYS A 1 92 ? -0.174 14.373 2.227 1.00 87.50 92 CYS A C 1
ATOM 685 O O . CYS A 1 92 ? -0.833 14.503 3.261 1.00 87.50 92 CYS A O 1
ATOM 687 N N . SER A 1 93 ? -0.725 13.921 1.099 1.00 90.19 93 SER A N 1
ATOM 688 C CA . SER A 1 93 ? -2.159 13.682 0.943 1.00 90.19 93 SER A CA 1
ATOM 689 C C . SER A 1 93 ? -2.485 12.297 0.370 1.00 90.19 93 SER A C 1
ATOM 691 O O . SER A 1 93 ? -1.692 11.371 0.449 1.00 90.19 93 SER A O 1
ATOM 693 N N . PHE A 1 94 ? -3.699 12.123 -0.155 1.00 88.56 94 PHE A N 1
ATOM 694 C CA . PHE A 1 94 ? -4.279 10.831 -0.549 1.00 88.56 94 PHE A CA 1
ATOM 695 C C . PHE A 1 94 ? -3.678 10.177 -1.798 1.00 88.56 94 PHE A C 1
ATOM 697 O O . PHE A 1 94 ? -4.073 9.060 -2.121 1.00 88.56 94 PHE A O 1
ATOM 704 N N . THR A 1 95 ? -2.774 10.852 -2.503 1.00 90.06 95 THR A N 1
ATOM 705 C CA . THR A 1 95 ? -1.985 10.308 -3.624 1.00 90.06 95 THR A CA 1
ATOM 706 C C . THR A 1 95 ? -0.486 10.370 -3.360 1.00 90.06 95 THR A C 1
ATOM 708 O O . THR A 1 95 ? 0.271 9.927 -4.207 1.00 90.06 95 THR A O 1
ATOM 711 N N . ASP A 1 96 ? -0.073 10.932 -2.222 1.00 91.94 96 ASP A N 1
ATOM 712 C CA . ASP A 1 96 ? 1.331 11.081 -1.843 1.00 91.94 96 ASP A CA 1
ATOM 713 C C . ASP A 1 96 ? 1.713 9.888 -0.974 1.00 91.94 96 ASP A C 1
ATOM 715 O O . ASP A 1 96 ? 1.129 9.709 0.109 1.00 91.94 96 ASP A O 1
ATOM 719 N N . PHE A 1 97 ? 2.617 9.047 -1.473 1.00 91.12 97 PHE A N 1
ATOM 720 C CA . PHE A 1 97 ? 3.160 7.976 -0.657 1.00 91.12 97 PHE A CA 1
ATOM 721 C C . PHE A 1 97 ? 4.017 8.584 0.445 1.00 91.12 97 PHE A C 1
ATOM 723 O O . PHE A 1 97 ? 4.659 9.619 0.292 1.00 91.12 97 PHE A O 1
ATOM 730 N N . VAL A 1 98 ? 3.957 7.968 1.614 1.00 90.88 98 VAL A N 1
ATOM 731 C CA . VAL A 1 98 ? 4.789 8.363 2.747 1.00 90.88 98 VAL A CA 1
ATOM 732 C C . VAL A 1 98 ? 5.427 7.115 3.322 1.00 90.88 98 VAL A C 1
ATOM 734 O O . VAL A 1 98 ? 4.960 6.011 3.070 1.00 90.88 98 VAL A O 1
ATOM 737 N N . ASP A 1 99 ? 6.478 7.303 4.100 1.00 88.06 99 ASP A N 1
ATOM 738 C CA . ASP A 1 99 ? 7.301 6.257 4.703 1.00 88.06 99 ASP A CA 1
ATOM 739 C C . ASP A 1 99 ? 7.575 6.671 6.158 1.00 88.06 99 ASP A C 1
ATOM 741 O O . ASP A 1 99 ? 7.631 7.868 6.470 1.00 88.06 99 ASP A O 1
ATOM 745 N N . GLN A 1 100 ? 7.704 5.707 7.068 1.00 84.31 100 GLN A N 1
ATOM 746 C CA . GLN A 1 100 ? 8.096 5.967 8.461 1.00 84.31 100 GLN A CA 1
ATOM 747 C C . GLN A 1 100 ? 9.623 6.067 8.664 1.00 84.31 100 GLN A C 1
ATOM 749 O O . GLN A 1 100 ? 10.095 6.270 9.785 1.00 84.31 100 GLN A O 1
ATOM 754 N N . GLY A 1 101 ? 10.392 6.002 7.577 1.00 82.75 101 GLY A N 1
ATOM 755 C CA . GLY A 1 101 ? 11.851 6.072 7.534 1.00 82.75 101 GLY A CA 1
ATOM 756 C C . GLY A 1 101 ? 12.528 4.709 7.368 1.00 82.75 101 GLY A C 1
ATOM 757 O O . GLY A 1 101 ? 13.746 4.622 7.536 1.00 82.75 101 GLY A O 1
ATOM 758 N N . ASP A 1 102 ? 11.768 3.662 7.051 1.00 84.19 102 ASP A N 1
ATOM 759 C CA . ASP A 1 102 ? 12.204 2.267 6.964 1.00 84.19 102 ASP A CA 1
ATOM 760 C C . ASP A 1 102 ? 11.926 1.625 5.591 1.00 84.19 102 ASP A C 1
ATOM 762 O O . ASP A 1 102 ? 12.028 0.405 5.472 1.00 84.19 102 ASP A O 1
ATOM 766 N N . GLN A 1 103 ? 11.673 2.430 4.547 1.00 88.75 103 GLN A N 1
ATOM 767 C CA . GLN A 1 103 ? 11.412 1.961 3.179 1.00 88.75 103 GLN A CA 1
ATOM 768 C C . GLN A 1 103 ? 10.108 1.160 3.072 1.00 88.75 103 GLN A C 1
ATOM 770 O O . GLN A 1 103 ? 10.066 0.108 2.432 1.00 88.75 103 GLN A O 1
ATOM 775 N N . ASP A 1 104 ? 9.028 1.656 3.681 1.00 90.38 104 ASP A N 1
ATOM 776 C CA . ASP A 1 104 ? 7.739 0.958 3.732 1.00 90.38 104 ASP A CA 1
ATOM 777 C C . ASP A 1 104 ? 6.510 1.635 3.077 1.00 90.38 104 ASP A C 1
ATOM 779 O O . ASP A 1 104 ? 5.377 1.338 3.480 1.00 90.38 104 ASP A O 1
ATOM 783 N N . PRO A 1 105 ? 6.645 2.477 2.032 1.00 91.88 105 PRO A N 1
ATOM 784 C CA . PRO A 1 105 ? 5.487 3.146 1.433 1.00 91.88 105 PRO A CA 1
ATOM 785 C C . PRO A 1 105 ? 4.486 2.167 0.793 1.00 91.88 105 PRO A C 1
ATOM 787 O O . PRO A 1 105 ? 3.293 2.466 0.687 1.00 91.88 105 PRO A O 1
ATOM 790 N N . ALA A 1 106 ? 4.945 0.976 0.392 1.00 92.69 106 ALA A N 1
ATOM 791 C CA . ALA A 1 106 ? 4.096 -0.114 -0.069 1.00 92.69 106 ALA A CA 1
ATOM 792 C C . ALA A 1 106 ? 4.561 -1.464 0.481 1.00 92.69 106 ALA A C 1
ATOM 794 O O . ALA A 1 106 ? 5.752 -1.772 0.538 1.00 92.69 106 ALA A O 1
ATOM 795 N N . GLN A 1 107 ? 3.600 -2.303 0.835 1.00 94.12 107 GLN A N 1
ATOM 796 C CA . GLN A 1 107 ? 3.826 -3.606 1.434 1.00 94.12 107 GLN A CA 1
ATOM 797 C C . GLN A 1 107 ? 2.870 -4.630 0.823 1.00 94.12 107 GLN A C 1
ATOM 799 O O . GLN A 1 107 ? 1.797 -4.284 0.321 1.00 94.12 107 GLN A O 1
ATOM 804 N N . ALA A 1 108 ? 3.241 -5.903 0.890 1.00 95.19 108 ALA A N 1
ATOM 805 C CA . ALA A 1 108 ? 2.423 -6.999 0.403 1.00 95.19 108 ALA A CA 1
ATOM 806 C C . ALA A 1 108 ? 2.413 -8.184 1.371 1.00 95.19 108 ALA A C 1
ATOM 808 O O . ALA A 1 108 ? 3.341 -8.386 2.160 1.00 95.19 108 ALA A O 1
ATOM 809 N N . TYR A 1 109 ? 1.341 -8.967 1.291 1.00 96.50 109 TYR A N 1
ATOM 810 C CA . TYR A 1 109 ? 1.190 -10.237 1.990 1.00 96.50 109 TYR A CA 1
ATOM 811 C C . TYR A 1 109 ? 0.507 -11.244 1.067 1.00 96.50 109 TYR A C 1
ATOM 813 O O . TYR A 1 109 ? -0.482 -10.918 0.413 1.00 96.50 109 TYR A O 1
ATOM 821 N N . PHE A 1 110 ? 1.041 -12.461 1.003 1.00 96.12 110 PHE A N 1
ATOM 822 C CA . PHE A 1 110 ? 0.419 -13.567 0.283 1.00 96.12 110 PHE A CA 1
ATOM 823 C C . PHE A 1 110 ? -0.036 -14.608 1.299 1.00 96.12 110 PHE A C 1
ATOM 825 O O . PHE A 1 110 ? 0.792 -15.205 1.992 1.00 96.12 110 PHE A O 1
ATOM 832 N N . ASP A 1 111 ? -1.349 -14.779 1.428 1.00 95.25 111 ASP A N 1
ATOM 833 C CA . ASP A 1 111 ? -1.919 -15.666 2.436 1.00 95.25 111 ASP A CA 1
ATOM 834 C C . ASP A 1 111 ? -1.966 -17.134 1.972 1.00 95.25 111 ASP A C 1
ATOM 836 O O . ASP A 1 111 ? -1.753 -17.473 0.805 1.00 95.25 111 ASP A O 1
ATOM 840 N N . ALA A 1 112 ? -2.269 -18.040 2.903 1.00 94.56 112 ALA A N 1
ATOM 841 C CA . ALA A 1 112 ? -2.351 -19.473 2.615 1.00 94.56 112 ALA A CA 1
ATOM 842 C C . ALA A 1 112 ? -3.537 -19.866 1.708 1.00 94.56 112 ALA A C 1
ATOM 844 O O . ALA A 1 112 ? -3.559 -20.979 1.182 1.00 94.56 112 ALA A O 1
ATOM 845 N N . ASN A 1 113 ? -4.518 -18.977 1.528 1.00 95.12 113 ASN A N 1
ATOM 846 C CA . ASN A 1 113 ? -5.688 -19.186 0.675 1.00 95.12 113 ASN A CA 1
ATOM 847 C C . ASN A 1 113 ? -5.465 -18.668 -0.757 1.00 95.12 113 ASN A C 1
ATOM 849 O O . ASN A 1 113 ? -6.359 -18.795 -1.595 1.00 95.12 113 ASN A O 1
ATOM 853 N N . GLY A 1 114 ? -4.286 -18.111 -1.048 1.00 95.00 114 GLY A N 1
ATOM 854 C CA . GLY A 1 114 ? -3.938 -17.559 -2.351 1.00 95.00 114 GLY A CA 1
ATOM 855 C C . GLY A 1 114 ? -4.415 -16.122 -2.568 1.00 95.00 114 GLY A C 1
ATOM 856 O O . GLY A 1 114 ? -4.445 -15.666 -3.710 1.00 95.00 114 GLY A O 1
ATOM 857 N N . ASN A 1 115 ? -4.787 -15.402 -1.507 1.00 95.56 115 ASN A N 1
ATOM 858 C CA . ASN A 1 115 ? -5.051 -13.974 -1.597 1.00 95.56 115 ASN A CA 1
ATOM 859 C C . ASN A 1 115 ? -3.722 -13.215 -1.596 1.00 95.56 115 ASN A C 1
ATOM 861 O O . ASN A 1 115 ? -2.886 -13.394 -0.708 1.00 95.56 115 ASN A O 1
ATOM 865 N N . TRP A 1 116 ? -3.561 -12.319 -2.568 1.00 94.62 116 TRP A N 1
ATOM 866 C CA . TRP A 1 116 ? -2.459 -11.367 -2.601 1.00 94.62 116 TRP A CA 1
ATOM 867 C C . TRP A 1 116 ? -2.960 -9.995 -2.159 1.00 94.62 116 TRP A C 1
ATOM 869 O O . TRP A 1 116 ? -3.764 -9.359 -2.841 1.00 94.62 116 TRP A O 1
ATOM 879 N N . LEU A 1 117 ? -2.523 -9.578 -0.977 1.00 95.62 117 LEU A N 1
ATOM 880 C CA . LEU A 1 117 ? -2.929 -8.342 -0.333 1.00 95.62 117 LEU A CA 1
ATOM 881 C C . LEU A 1 117 ? -1.838 -7.293 -0.514 1.00 95.62 117 LEU A C 1
ATOM 883 O O . LEU A 1 117 ? -0.646 -7.597 -0.441 1.00 95.62 117 LEU A O 1
ATOM 887 N N . PHE A 1 118 ? -2.270 -6.046 -0.663 1.00 95.06 118 PHE A N 1
ATOM 888 C CA . PHE A 1 118 ? -1.401 -4.884 -0.778 1.00 95.06 118 PHE A CA 1
ATOM 889 C C . PHE A 1 118 ? -1.799 -3.846 0.265 1.00 95.06 118 PHE A C 1
ATOM 891 O O . PHE A 1 118 ? -2.984 -3.557 0.446 1.00 95.06 118 PHE A O 1
ATOM 898 N N . ARG A 1 119 ? -0.800 -3.254 0.913 1.00 94.25 119 ARG A N 1
ATOM 899 C CA . ARG A 1 119 ? -0.949 -2.119 1.820 1.00 94.25 119 ARG A CA 1
ATOM 900 C C . ARG A 1 119 ? -0.121 -0.968 1.277 1.00 94.25 119 ARG A C 1
ATOM 902 O O . ARG A 1 119 ? 1.072 -1.119 1.053 1.00 94.25 119 ARG A O 1
ATOM 909 N N . LEU A 1 120 ? -0.767 0.172 1.070 1.00 92.56 120 LEU A N 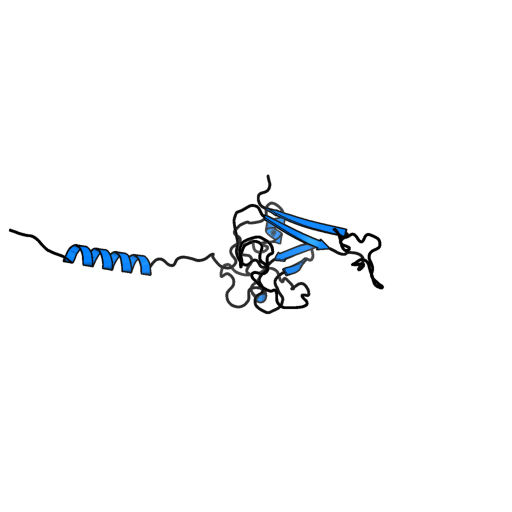1
ATOM 910 C CA . LEU A 1 120 ? -0.131 1.400 0.608 1.00 92.56 120 LEU A CA 1
ATOM 911 C C . LEU A 1 120 ? -0.236 2.455 1.707 1.00 92.56 120 LEU A C 1
ATOM 913 O O . LEU A 1 120 ? -1.327 2.687 2.241 1.00 92.56 120 LEU A O 1
ATOM 917 N N . ARG A 1 121 ? 0.884 3.088 2.049 1.00 91.75 121 ARG A N 1
ATOM 918 C CA . ARG A 1 121 ? 0.950 4.134 3.067 1.00 91.75 121 ARG A CA 1
ATOM 919 C C . ARG A 1 121 ? 0.782 5.497 2.395 1.00 91.75 121 ARG A C 1
ATOM 921 O O . ARG A 1 121 ? 1.653 5.964 1.672 1.00 91.75 121 ARG A O 1
ATOM 928 N N . MET A 1 122 ? -0.355 6.144 2.652 1.00 91.31 122 MET A N 1
ATOM 929 C CA . MET A 1 122 ? -0.669 7.475 2.116 1.00 91.31 122 MET A CA 1
ATOM 930 C C . MET A 1 122 ? -0.516 8.553 3.189 1.00 91.31 122 MET A C 1
ATOM 932 O O . MET A 1 122 ? -0.842 8.318 4.354 1.00 91.31 122 MET A O 1
ATOM 936 N N . GLY A 1 123 ? -0.143 9.771 2.792 1.00 90.88 123 GLY A N 1
ATOM 937 C CA . GLY A 1 123 ? -0.034 10.906 3.717 1.00 90.88 123 GLY A CA 1
ATOM 938 C C . GLY A 1 123 ? -1.358 11.311 4.381 1.00 90.88 123 GLY A C 1
ATOM 939 O O . GLY A 1 123 ? -1.373 11.802 5.511 1.00 90.88 123 GLY A O 1
ATOM 940 N N . SER A 1 124 ? -2.498 11.076 3.721 1.00 88.75 124 SER A N 1
ATOM 941 C CA . SER A 1 124 ? -3.819 11.208 4.352 1.00 88.75 124 SER A CA 1
ATOM 942 C C . SER A 1 124 ? -4.889 10.354 3.674 1.00 88.75 124 SER A C 1
ATOM 944 O O . SER A 1 124 ? -4.778 10.014 2.499 1.00 88.75 124 SER A O 1
ATOM 946 N N . SER A 1 125 ? -5.978 10.066 4.388 1.00 86.19 125 SER A N 1
ATOM 947 C CA . SER A 1 125 ? -7.183 9.485 3.800 1.00 86.19 125 SER A CA 1
ATOM 948 C C . SER A 1 125 ? -8.131 10.591 3.323 1.00 86.19 125 SER A C 1
ATOM 95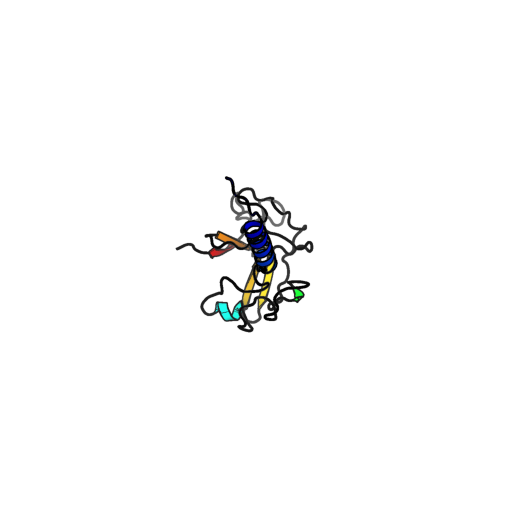0 O O . SER A 1 125 ? -8.320 11.617 3.983 1.00 86.19 125 SER A O 1
ATOM 952 N N . ARG A 1 126 ? -8.750 10.404 2.151 1.00 87.19 126 ARG A N 1
ATOM 953 C CA . ARG A 1 126 ? -9.792 11.309 1.648 1.00 87.19 126 ARG A CA 1
ATOM 954 C C . ARG A 1 126 ? -10.948 10.547 1.004 1.00 87.19 126 ARG A C 1
ATOM 956 O O . ARG A 1 126 ? -10.723 9.542 0.318 1.00 87.19 126 ARG A O 1
ATOM 963 N N . PRO A 1 127 ? -12.190 11.041 1.170 1.00 85.44 127 PRO A N 1
ATOM 964 C CA . PRO A 1 127 ? -13.367 10.362 0.666 1.00 85.44 127 PRO A CA 1
ATOM 965 C C . PRO A 1 127 ? -13.665 10.661 -0.813 1.00 85.44 127 PRO A C 1
ATOM 967 O O . PRO A 1 127 ? -14.736 10.288 -1.274 1.00 85.44 127 PRO A O 1
ATOM 970 N N . ASN A 1 128 ? -12.791 11.336 -1.558 1.00 85.88 128 ASN A N 1
ATOM 971 C CA . ASN A 1 128 ? -12.974 11.555 -2.995 1.00 85.88 128 ASN A CA 1
ATOM 972 C C . ASN A 1 128 ? -12.677 10.291 -3.815 1.00 85.88 128 ASN A C 1
ATOM 974 O O . ASN A 1 128 ? -12.097 9.325 -3.309 1.00 85.88 128 ASN A O 1
ATOM 978 N N . ALA A 1 129 ? -13.062 10.337 -5.092 1.00 89.56 129 ALA A N 1
ATOM 979 C CA . ALA A 1 129 ? -12.652 9.349 -6.077 1.00 89.56 129 ALA A CA 1
ATOM 980 C C . ALA A 1 129 ? -11.138 9.413 -6.301 1.00 89.56 129 ALA A C 1
ATOM 982 O O . ALA A 1 129 ? -10.555 10.500 -6.389 1.00 89.56 129 ALA A O 1
ATOM 983 N N . LYS A 1 130 ? -10.521 8.236 -6.335 1.00 88.75 130 LYS A N 1
ATOM 984 C CA . LYS A 1 130 ? -9.075 8.025 -6.470 1.00 88.75 130 LYS A CA 1
ATOM 985 C C . LYS A 1 130 ? -8.816 6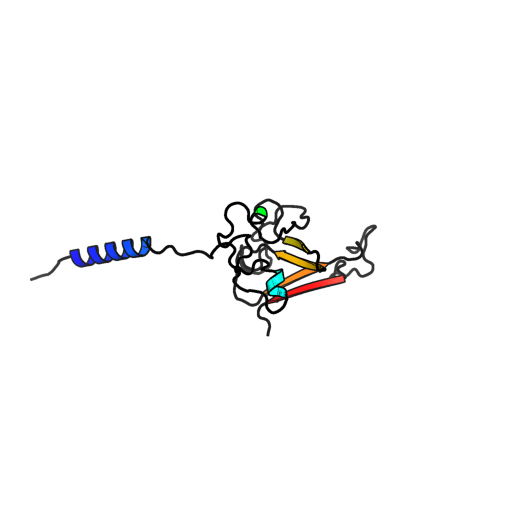.579 -6.868 1.00 88.75 130 LYS A C 1
ATOM 987 O O . LYS A 1 130 ? -9.613 5.700 -6.518 1.00 88.75 130 LYS A O 1
ATOM 992 N N . SER A 1 131 ? -7.723 6.355 -7.582 1.00 90.88 131 SER A N 1
ATOM 993 C CA . SER A 1 131 ? -7.277 5.032 -8.000 1.00 90.88 131 SER A CA 1
ATOM 994 C C . SER A 1 131 ? -5.821 4.803 -7.621 1.00 90.88 131 SER A C 1
ATOM 996 O O . SER A 1 131 ? -5.021 5.735 -7.674 1.00 90.88 131 SER A O 1
ATOM 998 N N . TYR A 1 132 ? -5.495 3.563 -7.276 1.00 91.62 132 TYR A N 1
ATOM 999 C CA . TYR A 1 132 ? -4.135 3.098 -7.026 1.00 91.62 132 TYR A CA 1
ATOM 1000 C C . TYR A 1 132 ? -3.880 1.877 -7.899 1.00 91.62 132 TYR A C 1
ATOM 1002 O O . TYR A 1 132 ? -4.740 0.996 -7.963 1.00 91.62 132 TYR A O 1
ATOM 1010 N N . SER A 1 133 ? -2.719 1.830 -8.545 1.00 93.62 133 SER A N 1
ATOM 1011 C CA . SER A 1 133 ? -2.346 0.741 -9.444 1.00 93.62 133 SER A CA 1
ATOM 1012 C C . SER A 1 133 ? -1.112 0.017 -8.920 1.00 93.62 133 SER A C 1
ATOM 1014 O O . SER A 1 133 ? -0.148 0.656 -8.501 1.00 93.62 133 SER A O 1
ATOM 1016 N N . ILE A 1 134 ? -1.140 -1.311 -8.984 1.00 93.56 134 ILE A N 1
ATOM 1017 C CA . ILE A 1 134 ? 0.034 -2.172 -8.842 1.00 93.56 134 ILE A CA 1
ATOM 1018 C C . ILE A 1 134 ? 0.352 -2.722 -10.227 1.00 93.56 134 ILE A C 1
ATOM 1020 O O . ILE A 1 134 ? -0.493 -3.373 -10.842 1.00 93.56 134 ILE A O 1
ATOM 1024 N N . LEU A 1 135 ? 1.559 -2.443 -10.710 1.00 93.38 135 LEU A N 1
ATOM 1025 C CA . LEU A 1 135 ? 2.060 -2.932 -11.988 1.00 93.38 135 LEU A CA 1
ATOM 1026 C C . LEU A 1 135 ? 3.004 -4.104 -11.728 1.00 93.38 135 LEU A C 1
ATOM 1028 O O . LEU A 1 135 ? 3.889 -4.004 -10.877 1.00 93.38 135 LEU A O 1
ATOM 1032 N N . ILE A 1 136 ? 2.788 -5.217 -12.422 1.00 93.19 136 ILE A N 1
ATOM 1033 C CA . ILE A 1 136 ? 3.506 -6.469 -12.190 1.00 93.19 136 ILE A CA 1
ATOM 1034 C C . ILE A 1 136 ? 4.238 -6.861 -13.469 1.00 93.19 136 ILE A C 1
ATOM 1036 O O . ILE A 1 136 ? 3.615 -7.044 -14.516 1.00 93.19 136 ILE A O 1
ATOM 1040 N N . ASP A 1 137 ? 5.552 -6.997 -13.332 1.00 93.31 137 ASP A N 1
ATOM 1041 C CA . ASP A 1 137 ? 6.434 -7.706 -14.256 1.00 93.31 137 ASP A CA 1
ATOM 1042 C C . ASP A 1 137 ? 6.442 -9.185 -13.837 1.00 93.31 137 ASP A C 1
ATOM 1044 O O . ASP A 1 137 ? 6.696 -9.520 -12.673 1.00 93.31 137 ASP A O 1
ATOM 1048 N N . THR A 1 138 ? 6.072 -10.063 -14.763 1.00 94.06 138 THR A N 1
ATOM 1049 C CA . THR A 1 138 ? 5.897 -11.501 -14.522 1.00 94.06 138 THR A CA 1
ATOM 1050 C C . THR A 1 138 ? 6.995 -12.362 -15.132 1.00 94.06 138 THR A C 1
ATOM 1052 O O . THR A 1 138 ? 7.121 -13.530 -14.751 1.00 94.06 138 THR A O 1
ATOM 1055 N N . ASP A 1 139 ? 7.787 -11.819 -16.055 1.00 94.19 139 ASP A N 1
ATOM 1056 C CA . ASP A 1 139 ? 8.807 -12.561 -16.798 1.00 94.19 139 ASP A CA 1
ATOM 1057 C C . ASP A 1 139 ? 10.242 -12.075 -16.527 1.00 94.19 139 ASP A C 1
ATOM 1059 O O . ASP A 1 139 ? 11.208 -12.729 -16.937 1.00 94.19 139 ASP A O 1
ATOM 1063 N N . GLY A 1 140 ? 10.388 -11.006 -15.740 1.00 93.19 140 GLY A N 1
ATOM 1064 C CA . GLY A 1 140 ? 11.663 -10.425 -15.339 1.00 93.19 140 GLY A CA 1
ATOM 1065 C C . GLY A 1 140 ? 12.329 -9.620 -16.452 1.00 93.19 140 GLY A C 1
ATOM 1066 O O . GLY A 1 140 ? 13.539 -9.357 -16.367 1.00 93.19 140 GLY A O 1
ATOM 1067 N N . LEU A 1 141 ? 11.588 -9.285 -17.512 1.00 95.44 141 LEU A N 1
ATOM 1068 C CA . LEU A 1 141 ? 12.051 -8.464 -18.616 1.00 95.44 141 LEU A CA 1
ATOM 1069 C C . LEU A 1 141 ? 11.505 -7.044 -18.448 1.00 95.44 141 LEU A C 1
ATOM 1071 O O . LEU A 1 141 ? 10.308 -6.812 -18.368 1.00 95.44 141 LEU A O 1
ATOM 1075 N N . PHE A 1 142 ? 12.399 -6.057 -18.432 1.00 94.62 142 PHE A N 1
ATOM 1076 C CA . PHE A 1 142 ? 12.028 -4.666 -18.212 1.00 94.62 142 PHE A CA 1
ATOM 1077 C C . PHE A 1 142 ? 12.924 -3.703 -18.991 1.00 94.62 142 PHE A C 1
ATOM 1079 O O . PHE A 1 142 ? 14.147 -3.849 -19.076 1.00 94.62 142 PHE A O 1
ATOM 1086 N N . GLY A 1 143 ? 12.313 -2.649 -19.519 1.00 94.81 143 GLY A N 1
ATOM 1087 C CA . GLY A 1 143 ? 12.973 -1.594 -20.274 1.00 94.81 143 GLY A CA 1
ATOM 1088 C C . GLY A 1 143 ? 13.366 -2.000 -21.699 1.00 94.81 143 GLY A C 1
ATOM 1089 O O . GLY A 1 143 ? 13.327 -3.157 -22.102 1.00 94.81 143 GLY A O 1
ATOM 1090 N N . GLY A 1 144 ? 13.777 -1.008 -22.493 1.00 95.19 144 GLY A N 1
ATOM 1091 C CA . GLY A 1 144 ? 14.082 -1.197 -23.918 1.00 95.19 144 GLY A CA 1
ATOM 1092 C C . GLY A 1 144 ? 15.529 -1.589 -24.240 1.00 95.19 144 GLY A C 1
ATOM 1093 O O . GLY A 1 144 ? 15.880 -1.719 -25.413 1.00 95.19 144 GLY A O 1
ATOM 1094 N N . THR A 1 145 ? 16.407 -1.728 -23.241 1.00 94.06 145 THR A N 1
ATOM 1095 C CA . THR A 1 145 ? 17.846 -1.978 -23.451 1.00 94.06 145 THR A CA 1
ATOM 1096 C C . THR A 1 145 ? 18.420 -2.944 -22.411 1.00 94.06 145 THR A C 1
ATOM 1098 O O . THR A 1 145 ? 17.808 -3.187 -21.379 1.00 94.06 145 THR A O 1
ATOM 1101 N N . GLY A 1 146 ? 19.613 -3.487 -22.675 1.00 94.19 146 GLY A N 1
ATOM 1102 C CA . GLY A 1 146 ? 20.295 -4.413 -21.766 1.00 94.19 146 GLY A CA 1
ATOM 1103 C C . GLY A 1 146 ? 19.905 -5.889 -21.945 1.00 94.19 146 GLY A C 1
ATOM 1104 O O . GLY A 1 146 ? 19.158 -6.231 -22.866 1.00 94.19 146 GLY A O 1
ATOM 1105 N N . PRO A 1 147 ? 20.468 -6.784 -21.108 1.00 94.94 147 PRO A N 1
ATOM 1106 C CA . PRO A 1 147 ? 20.254 -8.229 -21.209 1.00 94.94 147 PRO A CA 1
ATOM 1107 C C . PRO A 1 147 ? 18.829 -8.663 -20.839 1.00 94.94 147 PRO A C 1
ATOM 1109 O O . PRO A 1 147 ? 18.350 -9.639 -21.404 1.00 94.94 147 PRO A O 1
ATOM 1112 N N . ASN A 1 148 ? 18.147 -7.911 -19.970 1.00 94.69 148 ASN A N 1
ATOM 1113 C CA . ASN A 1 148 ? 16.769 -8.174 -19.542 1.00 94.69 148 ASN A CA 1
ATOM 1114 C C . ASN A 1 148 ? 15.769 -7.263 -20.266 1.00 94.69 148 ASN A C 1
ATOM 1116 O O . ASN A 1 148 ? 14.760 -6.890 -19.687 1.00 94.69 148 ASN A O 1
ATOM 1120 N N . ARG A 1 149 ? 16.067 -6.830 -21.499 1.00 96.19 149 ARG A N 1
ATOM 1121 C CA . ARG A 1 149 ? 15.135 -5.968 -22.233 1.00 96.19 149 ARG A CA 1
ATOM 1122 C C . ARG A 1 149 ? 13.823 -6.708 -22.494 1.00 96.19 149 ARG A C 1
ATOM 1124 O O . ARG A 1 149 ? 13.855 -7.861 -22.932 1.00 96.19 149 ARG A O 1
ATOM 1131 N N . ASP A 1 150 ? 12.711 -6.011 -22.338 1.00 96.00 150 ASP A N 1
ATOM 1132 C CA . ASP A 1 150 ? 11.397 -6.525 -22.707 1.00 96.00 150 ASP A CA 1
ATOM 1133 C C . ASP A 1 150 ? 11.166 -6.368 -24.227 1.00 96.00 150 ASP A C 1
ATOM 1135 O O . ASP A 1 150 ? 11.283 -5.257 -24.763 1.00 96.00 150 ASP A O 1
ATOM 1139 N N . PRO A 1 151 ? 10.864 -7.449 -24.976 1.00 94.06 151 PRO A N 1
ATOM 1140 C CA . PRO A 1 151 ? 10.467 -7.356 -26.378 1.00 94.06 151 PRO A CA 1
ATOM 1141 C C . PRO A 1 151 ? 9.150 -6.594 -26.613 1.00 94.06 151 PRO A C 1
ATOM 1143 O O . PRO A 1 151 ? 8.946 -6.110 -27.730 1.00 94.06 151 PRO A O 1
ATOM 1146 N N . GLN A 1 152 ? 8.289 -6.463 -25.600 1.00 92.50 152 GLN A N 1
ATOM 1147 C CA . GLN A 1 152 ? 7.038 -5.698 -25.618 1.00 92.50 152 GLN A CA 1
ATOM 1148 C C . GLN A 1 152 ? 7.200 -4.247 -25.133 1.00 92.50 152 GLN A C 1
ATOM 1150 O O . GLN A 1 152 ? 6.217 -3.498 -25.113 1.00 92.50 152 GLN A O 1
ATOM 1155 N N . TYR A 1 153 ? 8.428 -3.817 -24.820 1.00 95.88 153 TYR A N 1
ATOM 1156 C CA . TYR A 1 153 ? 8.726 -2.456 -24.379 1.00 95.88 153 TYR A CA 1
ATOM 1157 C C . TYR A 1 153 ? 8.114 -1.383 -25.294 1.00 95.88 153 TYR A C 1
ATOM 1159 O O . TYR A 1 153 ? 8.271 -1.387 -26.520 1.00 95.88 153 TYR A O 1
ATOM 1167 N N . SER A 1 154 ? 7.514 -0.371 -24.668 1.00 95.19 154 SER A N 1
ATOM 1168 C CA . SER A 1 154 ? 7.121 0.881 -25.308 1.00 95.19 154 SER A CA 1
ATOM 1169 C C . SER A 1 154 ? 7.388 2.078 -24.392 1.00 95.19 154 SER A C 1
ATOM 1171 O O . SER A 1 154 ? 7.629 1.938 -23.196 1.00 95.19 154 SER A O 1
ATOM 1173 N N . SER A 1 155 ? 7.286 3.297 -24.929 1.00 92.38 155 SER A N 1
ATOM 1174 C CA . SER A 1 155 ? 7.389 4.520 -24.116 1.00 92.38 155 SER A CA 1
ATOM 1175 C C . SER A 1 155 ? 6.292 4.648 -23.051 1.00 92.38 155 SER A C 1
ATOM 1177 O O . SER A 1 155 ? 6.441 5.439 -22.127 1.00 92.38 155 SER A O 1
ATOM 1179 N N . SER A 1 156 ? 5.180 3.924 -23.206 1.00 93.25 156 SER A N 1
ATOM 1180 C CA . SER A 1 156 ? 4.015 3.985 -22.314 1.00 93.25 156 SER A CA 1
ATOM 1181 C C . SER A 1 156 ? 3.920 2.794 -21.360 1.00 93.25 156 SER A C 1
ATOM 1183 O O . SER A 1 156 ? 3.269 2.909 -20.330 1.00 93.25 156 SER A O 1
ATOM 1185 N N . ASN A 1 157 ? 4.564 1.674 -21.689 1.00 94.31 157 ASN A N 1
ATOM 1186 C CA . ASN A 1 157 ? 4.673 0.500 -20.836 1.00 94.31 157 ASN A CA 1
ATOM 1187 C C . ASN A 1 157 ? 6.114 -0.026 -20.916 1.00 94.31 157 ASN A C 1
ATOM 1189 O O . ASN A 1 157 ? 6.500 -0.544 -21.968 1.00 94.31 157 ASN A O 1
ATOM 1193 N N . PRO A 1 158 ? 6.915 0.136 -19.851 1.00 94.69 158 PRO A N 1
ATOM 1194 C CA . PRO A 1 158 ? 8.306 -0.286 -19.850 1.00 94.69 158 PRO A CA 1
ATOM 1195 C C . PRO A 1 158 ? 8.502 -1.804 -19.728 1.00 94.69 158 PRO A C 1
ATOM 1197 O O . PRO A 1 158 ? 9.629 -2.239 -19.934 1.00 94.69 158 PRO A O 1
ATOM 1200 N N . GLY A 1 159 ? 7.457 -2.573 -19.421 1.00 95.06 159 GLY A N 1
ATOM 1201 C CA . GLY A 1 159 ? 7.502 -4.037 -19.348 1.00 95.06 159 GLY A CA 1
ATOM 1202 C C . GLY A 1 159 ? 6.721 -4.604 -18.175 1.00 95.06 159 GLY A C 1
ATOM 1203 O O . GLY A 1 159 ? 7.258 -5.308 -17.335 1.00 95.06 159 GLY A O 1
ATOM 1204 N N . PHE A 1 160 ? 5.466 -4.175 -18.050 1.00 96.00 160 PHE A N 1
ATOM 1205 C CA . PHE A 1 160 ? 4.509 -4.744 -17.110 1.00 96.00 160 PHE A CA 1
ATOM 1206 C C . PHE A 1 160 ? 3.426 -5.506 -17.883 1.00 96.00 160 PHE A C 1
ATOM 1208 O O . PHE A 1 160 ? 2.850 -4.964 -18.834 1.00 96.00 160 PHE A O 1
ATOM 1215 N N . GLU A 1 161 ? 3.074 -6.714 -17.442 1.00 96.19 161 GLU A N 1
ATOM 1216 C CA . GLU A 1 161 ? 2.046 -7.543 -18.094 1.00 96.19 161 GLU A CA 1
ATOM 1217 C C . GLU A 1 161 ? 0.681 -7.392 -17.427 1.00 96.19 161 GLU A C 1
ATOM 1219 O O . GLU A 1 161 ? -0.355 -7.573 -18.071 1.00 96.19 161 GLU A O 1
ATOM 1224 N N . ILE A 1 162 ? 0.669 -7.084 -16.127 1.00 94.62 162 ILE A N 1
ATOM 1225 C CA . ILE A 1 162 ? -0.551 -7.027 -15.324 1.00 94.62 162 ILE A CA 1
ATOM 1226 C C . ILE A 1 162 ? -0.613 -5.696 -14.582 1.00 94.62 162 ILE A C 1
ATOM 1228 O O . ILE A 1 162 ? 0.334 -5.289 -13.913 1.00 94.62 162 ILE A O 1
ATOM 1232 N N . GLU A 1 163 ? -1.777 -5.056 -14.655 1.00 94.81 163 GLU A N 1
ATOM 1233 C CA . GLU A 1 163 ? -2.154 -3.945 -13.791 1.00 94.81 163 GLU A CA 1
ATOM 1234 C C . GLU A 1 163 ? -3.314 -4.381 -12.889 1.00 94.81 163 GLU A C 1
ATOM 1236 O O . GLU A 1 163 ? -4.369 -4.809 -13.363 1.00 94.81 163 GLU A O 1
ATOM 1241 N N . ILE A 1 164 ? -3.129 -4.246 -11.576 1.00 93.88 164 ILE A N 1
ATOM 1242 C CA . ILE A 1 164 ? -4.199 -4.376 -10.587 1.00 93.88 164 ILE A CA 1
ATOM 1243 C C . ILE A 1 164 ? -4.591 -2.970 -10.148 1.00 93.88 164 ILE A C 1
ATOM 1245 O O . ILE A 1 164 ? -3.784 -2.268 -9.543 1.00 93.88 164 ILE A O 1
ATOM 1249 N N . VAL A 1 165 ? -5.836 -2.573 -10.417 1.00 94.12 165 VAL A N 1
ATOM 1250 C CA . VAL A 1 165 ? -6.349 -1.244 -10.058 1.00 94.12 165 VAL A CA 1
ATOM 1251 C C . VAL A 1 165 ? -7.350 -1.343 -8.914 1.00 94.12 165 VAL A C 1
ATOM 1253 O O . VAL A 1 165 ? -8.403 -1.970 -9.044 1.00 94.12 165 VAL A O 1
ATOM 1256 N N . LEU A 1 166 ? -7.074 -0.635 -7.820 1.00 90.81 166 LEU A N 1
ATOM 1257 C CA . LEU A 1 166 ? -8.089 -0.260 -6.842 1.00 90.81 166 LEU A CA 1
ATOM 1258 C C . LEU A 1 166 ? -8.649 1.107 -7.227 1.00 90.81 166 LEU A C 1
ATOM 1260 O O . LEU A 1 166 ? -8.000 2.123 -7.001 1.00 90.81 166 LEU A O 1
ATOM 1264 N N . ALA A 1 167 ? -9.864 1.146 -7.767 1.00 90.44 167 ALA A N 1
ATOM 1265 C CA . ALA A 1 167 ? -10.578 2.382 -8.069 1.00 90.44 167 ALA A CA 1
ATOM 1266 C C . ALA A 1 167 ? -11.699 2.600 -7.044 1.00 90.44 167 ALA A C 1
ATOM 1268 O O . ALA A 1 167 ? -12.616 1.790 -6.921 1.00 90.44 167 ALA A O 1
ATOM 1269 N N . THR A 1 168 ? -11.642 3.705 -6.302 1.00 86.75 168 THR A N 1
ATOM 1270 C CA . THR A 1 168 ? -12.659 4.045 -5.297 1.00 86.75 168 THR A CA 1
ATOM 1271 C C . THR A 1 168 ? -13.605 5.111 -5.832 1.00 86.75 168 THR A C 1
ATOM 1273 O O . THR A 1 168 ? -13.163 6.099 -6.417 1.00 86.75 168 THR A O 1
ATOM 1276 N N . LYS A 1 169 ? -14.911 4.929 -5.595 1.00 83.56 169 LYS A N 1
ATOM 1277 C CA . LYS A 1 169 ? -15.967 5.922 -5.887 1.00 83.56 169 LYS A CA 1
ATOM 1278 C C . LYS A 1 169 ? -16.056 6.343 -7.359 1.00 83.56 169 LYS A C 1
ATOM 1280 O O . LYS A 1 169 ? -16.441 7.469 -7.660 1.00 83.56 169 LYS A O 1
ATOM 1285 N N . PHE A 1 170 ? -15.737 5.415 -8.256 1.00 70.12 170 PHE A N 1
ATOM 1286 C CA . PHE A 1 170 ? -16.087 5.490 -9.670 1.00 70.12 170 PHE A CA 1
ATOM 1287 C C . PHE A 1 170 ? -17.376 4.685 -9.884 1.00 70.12 170 PHE A C 1
ATOM 1289 O O . PHE A 1 170 ? -17.427 3.512 -9.512 1.00 70.12 170 PHE A O 1
ATOM 1296 N N . GLY A 1 171 ? -18.420 5.327 -10.415 1.00 51.50 171 GLY A N 1
ATOM 1297 C CA . GLY A 1 171 ? -19.748 4.749 -10.650 1.00 51.50 171 GLY A CA 1
ATOM 1298 C C . GLY A 1 171 ? -20.655 5.718 -11.387 1.00 51.50 171 GLY A C 1
ATOM 1299 O O . GLY A 1 171 ? -20.693 6.895 -10.966 1.00 51.50 171 GLY A O 1
#

Secondary structure (DSSP, 8-state):
------HHHHHHHHHHHHHHHS-------TTB-SS---GGGHHHHSSS-SSBSBSSTT--SS-TTTTBSS--EE---SSPPPSS--SSS-TTSTT-B---SSS-SEEEEE-TTS-EEEEE-BS---SS-EEEEEEE-SSS--SSSSTT--TT--SS-SS-SEEEEEEES--

Radius of gyration: 23.95 Å; chains: 1; bounding box: 46×79×61 Å

Foldseek 3Di:
DDDDDPVVVVVVVVVVVVVVVPDPPDDDQAQAQPDADDDPCNCVCPVVNPRGQFCDSNHDDDDCCVRGVANWDADDDPAAFDWPPDPDDDTLFDPTQHDPRPRHQKTWDQDPVGDIDIDGHGSYDDQDKDKDKDFDADPQAFACDDPSHDPPDDPVGRHTDDIDMDTHPDD

pLDDT: mean 85.9, std 14.22, range [36.38, 97.19]

Sequence (171 aa):
MKHCTPYTKFFKIAFLFIVLTISEAGAQTKGLIVEPATGAGKVVLDPNGDGFSSATTGGFFTDDQIESEIPYSSLVFPFVEPTSDLSAGPNCSFTDFVDQGDQDPAQAYFDANGNWLFRLRMGSSRPNAKSYSILIDTDGLFGGTGPNRDPQYSSSNPGFEIEIVLATKFG